Protein AF-A0A958GJA9-F1 (afdb_monomer)

Sequence (99 aa):
MTIAITQYTRWGDCHHLRESWNSLAMSQEGTHPFQLFEWHDAWYRAYGEQRNVSVWCGTQDGQLVALLPLINSRIELGRIPYPAAVLMGGENAASDYLT

Structure (mmCIF, N/CA/C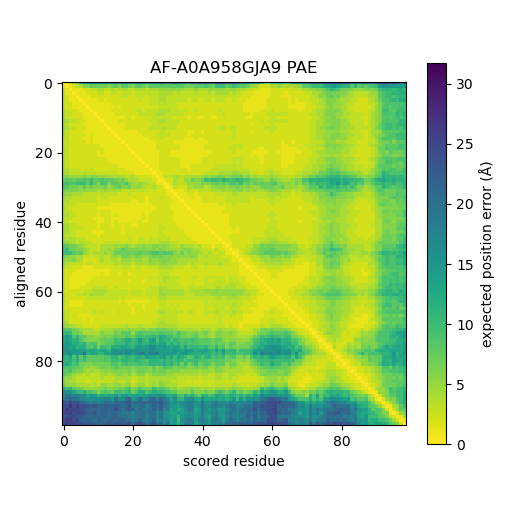/O backbone):
data_AF-A0A958GJA9-F1
#
_entry.id   AF-A0A958GJA9-F1
#
loop_
_atom_site.group_PDB
_atom_site.id
_atom_site.type_symbol
_atom_site.label_atom_id
_atom_site.label_alt_id
_atom_site.label_comp_id
_atom_site.label_asym_id
_atom_site.label_entity_id
_atom_site.label_seq_id
_atom_site.pdbx_PDB_ins_code
_atom_site.Cartn_x
_atom_site.Cartn_y
_atom_site.Cartn_z
_atom_site.occupancy
_atom_site.B_iso_or_equiv
_atom_site.auth_seq_id
_atom_site.auth_comp_id
_atom_site.auth_asym_id
_atom_site.auth_atom_id
_atom_site.pdbx_PDB_model_num
ATOM 1 N N . MET A 1 1 ? -5.430 -7.966 23.452 1.00 70.31 1 MET A N 1
ATOM 2 C CA . MET A 1 1 ? -5.718 -7.257 22.189 1.00 70.31 1 MET A CA 1
ATOM 3 C C . MET A 1 1 ? -5.104 -8.060 21.062 1.00 70.31 1 MET A C 1
ATOM 5 O O . MET A 1 1 ? -3.942 -8.427 21.186 1.00 70.31 1 MET A O 1
ATOM 9 N N . THR A 1 2 ? -5.884 -8.383 20.032 1.00 91.94 2 THR A N 1
ATOM 10 C CA . THR A 1 2 ? -5.453 -9.206 18.891 1.00 91.94 2 THR A CA 1
ATOM 11 C C . THR A 1 2 ? -5.603 -8.379 17.624 1.00 91.94 2 THR A C 1
ATOM 13 O O . THR A 1 2 ? -6.670 -7.816 17.398 1.00 91.94 2 THR A O 1
ATOM 16 N N . ILE A 1 3 ? -4.551 -8.309 16.811 1.00 95.56 3 ILE A N 1
ATOM 17 C CA . ILE A 1 3 ? -4.591 -7.661 15.497 1.00 95.56 3 ILE A CA 1
ATOM 18 C C . ILE A 1 3 ? -4.917 -8.734 14.457 1.00 95.56 3 ILE A C 1
ATOM 20 O O . ILE A 1 3 ? -4.220 -9.747 14.373 1.00 95.56 3 ILE A O 1
ATOM 24 N N . ALA A 1 4 ? -5.973 -8.521 13.677 1.00 96.81 4 ALA A N 1
ATOM 25 C CA . ALA A 1 4 ? -6.304 -9.358 12.532 1.00 96.81 4 ALA A CA 1
ATOM 26 C C . ALA A 1 4 ? -5.551 -8.858 11.294 1.00 96.81 4 ALA A C 1
ATOM 28 O O . ALA A 1 4 ? -5.519 -7.660 11.022 1.00 96.81 4 ALA A O 1
ATOM 29 N N . ILE A 1 5 ? -4.947 -9.779 10.542 1.00 97.31 5 ILE A N 1
ATOM 30 C CA . ILE A 1 5 ? -4.180 -9.458 9.336 1.00 97.31 5 ILE A CA 1
ATOM 31 C C . ILE A 1 5 ? -4.967 -9.893 8.103 1.00 97.31 5 ILE A C 1
ATOM 33 O O . ILE A 1 5 ? -5.408 -11.038 8.018 1.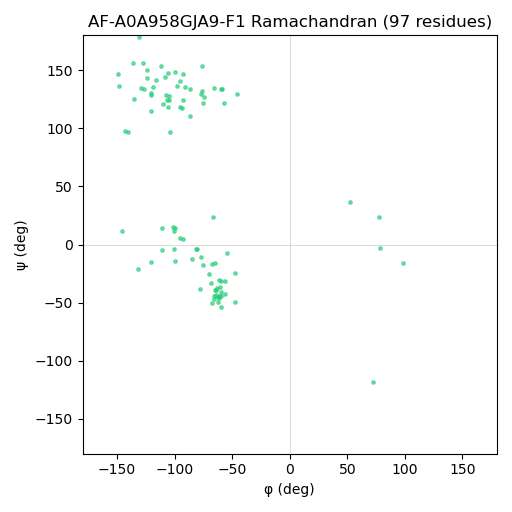00 97.31 5 ILE A O 1
ATOM 37 N N . THR A 1 6 ? -5.131 -8.983 7.146 1.00 97.25 6 THR A N 1
ATOM 38 C CA . THR A 1 6 ? -5.751 -9.250 5.838 1.00 97.25 6 THR A CA 1
ATOM 39 C C . THR A 1 6 ? -4.790 -8.849 4.725 1.00 97.25 6 THR A C 1
ATOM 41 O O . THR A 1 6 ? -4.080 -7.853 4.851 1.00 97.25 6 THR A O 1
ATOM 44 N N . GLN A 1 7 ? -4.770 -9.619 3.638 1.00 96.94 7 GLN A N 1
ATOM 45 C CA . GLN A 1 7 ? -3.969 -9.332 2.451 1.00 96.94 7 GLN A CA 1
ATOM 46 C C . GLN A 1 7 ? -4.879 -9.179 1.230 1.00 96.94 7 GLN A C 1
ATOM 48 O O . GLN A 1 7 ? -5.695 -10.056 0.948 1.00 96.94 7 GLN A O 1
ATOM 53 N N . TYR A 1 8 ? -4.684 -8.100 0.476 1.00 96.31 8 TYR A N 1
ATOM 54 C CA . TYR A 1 8 ? -5.308 -7.874 -0.824 1.00 96.31 8 TYR A CA 1
ATOM 55 C C . TYR A 1 8 ? -4.268 -8.052 -1.924 1.00 96.31 8 TYR A C 1
ATOM 57 O O . TYR A 1 8 ? -3.230 -7.391 -1.921 1.00 96.31 8 TYR A O 1
ATOM 65 N N . THR A 1 9 ? -4.547 -8.939 -2.877 1.00 95.06 9 THR A N 1
ATOM 66 C CA . THR A 1 9 ? -3.644 -9.240 -4.004 1.00 95.06 9 THR A CA 1
ATOM 67 C C . THR A 1 9 ? -4.048 -8.543 -5.302 1.00 95.06 9 THR A C 1
ATOM 69 O O . THR A 1 9 ? -3.350 -8.624 -6.313 1.00 95.06 9 THR A O 1
ATOM 72 N N . ARG A 1 10 ? -5.179 -7.831 -5.284 1.00 93.06 10 ARG A N 1
ATOM 73 C CA . ARG A 1 10 ? -5.663 -6.984 -6.374 1.00 93.06 10 ARG A CA 1
ATOM 74 C C . ARG A 1 10 ? -5.933 -5.596 -5.825 1.00 93.06 10 ARG A C 1
ATOM 76 O O . ARG A 1 10 ? -6.586 -5.459 -4.795 1.00 93.06 10 ARG A O 1
ATOM 83 N N . TRP A 1 11 ? -5.469 -4.576 -6.541 1.00 94.06 11 TRP A N 1
ATOM 84 C CA . TRP A 1 11 ? -5.627 -3.189 -6.109 1.00 94.06 11 TRP A CA 1
ATOM 85 C C . TRP A 1 11 ? -7.099 -2.783 -5.946 1.00 94.06 11 TRP A C 1
ATOM 87 O O . TRP A 1 11 ? -7.458 -2.151 -4.962 1.00 94.06 11 TRP A O 1
ATOM 97 N N . GLY A 1 12 ? -7.980 -3.208 -6.859 1.00 94.75 12 GLY A N 1
ATOM 98 C CA . GLY A 1 12 ? -9.411 -2.888 -6.776 1.00 94.75 12 GLY A CA 1
ATOM 99 C C . GLY A 1 12 ? -10.091 -3.395 -5.498 1.00 94.75 12 GLY A C 1
ATOM 100 O O . GLY A 1 12 ? -10.980 -2.730 -4.971 1.00 94.75 12 GLY A O 1
ATOM 101 N N . ASP A 1 13 ? -9.636 -4.523 -4.948 1.00 95.56 13 ASP A N 1
ATOM 102 C CA . ASP A 1 13 ? -10.264 -5.138 -3.776 1.00 95.56 13 ASP A CA 1
ATOM 103 C C . ASP A 1 13 ? -10.032 -4.306 -2.502 1.00 95.56 13 ASP A C 1
ATOM 105 O O . ASP A 1 13 ? -10.861 -4.334 -1.592 1.00 95.56 13 ASP A O 1
ATOM 109 N N . CYS A 1 14 ? -8.958 -3.508 -2.443 1.00 94.44 14 CYS A N 1
ATOM 110 C CA . CYS A 1 14 ? -8.663 -2.633 -1.306 1.00 94.44 14 CYS A CA 1
ATOM 111 C C . CYS A 1 14 ? -9.216 -1.202 -1.447 1.00 94.44 14 CYS A C 1
ATOM 113 O O . CYS A 1 14 ? -8.987 -0.383 -0.561 1.00 94.44 14 CYS A O 1
ATOM 115 N N . HIS A 1 15 ? -9.980 -0.877 -2.501 1.00 96.69 15 HIS A N 1
ATOM 116 C CA . HIS A 1 15 ? -10.549 0.474 -2.692 1.00 96.69 15 HIS A CA 1
ATOM 117 C C . HIS A 1 15 ? -11.498 0.904 -1.571 1.00 96.69 15 HIS A C 1
ATOM 119 O O . HIS A 1 15 ? -11.566 2.083 -1.229 1.00 96.69 15 HIS A O 1
ATOM 125 N N . HIS A 1 16 ? -12.194 -0.048 -0.951 1.00 96.44 16 HIS A N 1
ATOM 126 C CA . HIS A 1 16 ? -13.080 0.223 0.181 1.00 96.44 16 HIS A CA 1
ATOM 127 C C . HIS A 1 16 ? -12.332 0.725 1.432 1.00 96.44 16 HIS A C 1
ATOM 129 O O . HIS A 1 16 ? -12.959 1.278 2.330 1.00 96.44 16 HIS A O 1
ATOM 135 N N . LEU A 1 17 ? -11.004 0.559 1.498 1.00 96.62 17 LEU A N 1
ATOM 136 C CA . LEU A 1 17 ? -10.177 1.055 2.600 1.00 96.62 17 LEU A CA 1
ATOM 137 C C . LEU A 1 17 ? -9.840 2.540 2.478 1.00 96.62 17 LEU A C 1
ATOM 139 O O . LEU A 1 17 ? -9.195 3.069 3.371 1.00 96.62 17 LEU A O 1
ATOM 143 N N . ARG A 1 18 ? -10.235 3.225 1.399 1.00 97.50 18 ARG A N 1
ATOM 144 C CA . ARG A 1 18 ? -9.830 4.613 1.129 1.00 97.50 18 ARG A CA 1
ATOM 145 C C . ARG A 1 18 ? -9.981 5.544 2.335 1.00 97.50 18 ARG A C 1
ATOM 147 O O . ARG A 1 18 ? -9.046 6.265 2.670 1.00 97.50 18 ARG A O 1
ATOM 154 N N . GLU A 1 19 ? -11.142 5.527 2.985 1.00 97.62 19 GLU A N 1
ATOM 155 C CA . GLU A 1 19 ? -11.412 6.401 4.132 1.00 97.62 19 GLU A CA 1
ATOM 156 C C . GLU A 1 19 ? -10.542 6.035 5.340 1.00 97.62 19 GLU A C 1
ATOM 158 O O . GLU A 1 19 ? -9.852 6.898 5.878 1.00 97.62 19 GLU A O 1
ATOM 163 N N . SER A 1 20 ? -10.504 4.755 5.724 1.00 97.38 20 SER A N 1
ATOM 164 C CA . SER A 1 20 ? -9.736 4.288 6.886 1.00 97.38 20 SER A CA 1
ATOM 165 C C . SER A 1 20 ? -8.223 4.385 6.679 1.00 97.38 20 SER A C 1
ATOM 167 O O . SER A 1 20 ? -7.496 4.696 7.619 1.00 97.38 20 SER A O 1
ATOM 169 N N . TRP A 1 21 ? -7.747 4.192 5.450 1.00 96.94 21 TRP A N 1
ATOM 170 C CA . TRP A 1 21 ? -6.367 4.436 5.042 1.00 96.94 21 TRP A CA 1
ATOM 171 C C . TRP A 1 21 ? -5.997 5.897 5.264 1.00 96.94 21 TRP A C 1
ATOM 173 O O . TRP A 1 21 ? -5.009 6.186 5.938 1.00 96.94 21 TRP A O 1
ATOM 183 N N . ASN A 1 22 ? -6.789 6.827 4.726 1.00 96.62 22 ASN A N 1
ATOM 184 C CA . ASN A 1 22 ? -6.513 8.253 4.864 1.00 96.62 22 ASN A CA 1
ATOM 185 C C . ASN A 1 22 ? -6.596 8.697 6.327 1.00 96.62 22 ASN A C 1
ATOM 187 O O . ASN A 1 22 ? -5.740 9.460 6.767 1.00 96.62 22 ASN A O 1
ATOM 191 N N . SER A 1 23 ? -7.554 8.178 7.101 1.00 95.94 23 SER A N 1
ATOM 192 C CA . SER A 1 23 ? -7.615 8.421 8.547 1.00 95.94 23 SER A CA 1
ATOM 193 C C . SER A 1 23 ? -6.364 7.926 9.279 1.00 95.94 23 SER A C 1
ATOM 195 O O . SER A 1 23 ? -5.829 8.661 10.104 1.00 95.94 23 SER A O 1
ATOM 197 N N . LEU A 1 24 ? -5.869 6.723 8.961 1.00 95.06 24 LEU A N 1
ATOM 198 C CA . LEU A 1 24 ? -4.641 6.177 9.550 1.00 95.06 24 LEU A CA 1
ATOM 199 C C . LEU A 1 24 ? -3.407 7.012 9.182 1.00 95.06 24 LEU A C 1
ATOM 201 O O . LEU A 1 24 ? -2.571 7.281 10.039 1.00 95.06 24 LEU A O 1
ATOM 205 N N . ALA A 1 25 ? -3.288 7.422 7.917 1.00 92.56 25 ALA A N 1
ATOM 206 C CA . ALA A 1 25 ? -2.181 8.259 7.465 1.00 92.56 25 ALA A CA 1
ATOM 207 C C . ALA A 1 25 ? -2.196 9.617 8.183 1.00 92.56 25 ALA A C 1
ATOM 209 O O . ALA A 1 25 ? -1.191 10.012 8.764 1.00 92.56 25 ALA A O 1
ATOM 210 N N . MET A 1 26 ? -3.357 10.282 8.213 1.00 93.94 26 MET A N 1
ATOM 211 C CA . MET A 1 26 ? -3.550 11.596 8.840 1.00 93.94 26 MET A CA 1
ATOM 212 C C . MET A 1 26 ? -3.423 11.592 10.366 1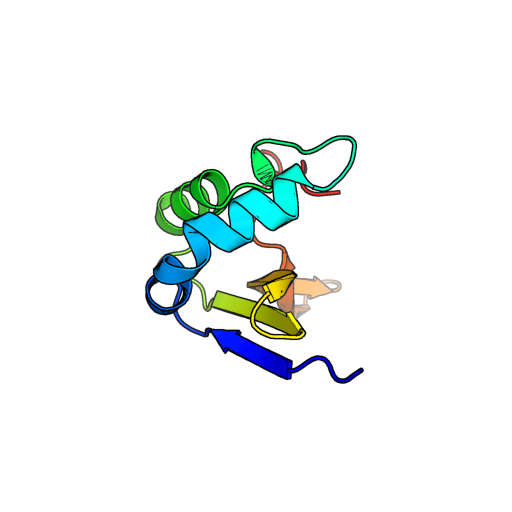.00 93.94 26 MET A C 1
ATOM 214 O O . MET A 1 26 ? -3.268 12.656 10.963 1.00 93.94 26 MET A O 1
ATOM 218 N N . SER A 1 27 ? -3.497 10.429 11.020 1.00 92.88 27 SER A N 1
ATOM 219 C CA . SER A 1 27 ? -3.284 10.340 12.466 1.00 92.88 27 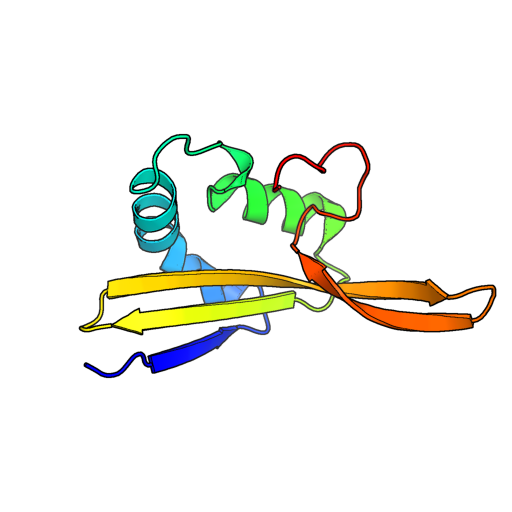SER A CA 1
ATOM 220 C C . SER A 1 27 ? -1.805 10.407 12.860 1.00 92.88 27 SER A C 1
ATOM 222 O O . SER A 1 27 ? -1.510 10.482 14.051 1.00 92.88 27 SER A O 1
ATOM 224 N N . GLN A 1 28 ? -0.878 10.324 11.900 1.00 87.12 28 GLN A N 1
ATOM 225 C CA . GLN A 1 28 ? 0.561 10.383 12.151 1.00 87.12 28 GLN A CA 1
ATOM 226 C C . GLN A 1 28 ? 1.062 11.828 12.076 1.00 87.12 28 GLN A C 1
ATOM 228 O O . GLN A 1 28 ? 0.736 12.563 11.140 1.00 87.12 28 GLN A O 1
ATOM 233 N N . GLU A 1 29 ? 1.909 12.235 13.022 1.00 88.12 29 GLU A N 1
ATOM 234 C CA . GLU A 1 29 ? 2.624 13.507 12.901 1.00 88.12 29 GLU A CA 1
ATOM 235 C C . GLU A 1 29 ? 3.485 13.510 11.628 1.00 88.12 29 GLU A C 1
ATOM 237 O O . GLU A 1 29 ? 4.182 12.542 11.332 1.00 88.12 29 GLU A O 1
ATOM 242 N N . GLY A 1 30 ? 3.428 14.600 10.858 1.00 82.06 30 GLY A N 1
ATOM 243 C CA . GLY A 1 30 ? 4.195 14.719 9.614 1.00 82.06 30 GLY A CA 1
ATOM 244 C C . GLY A 1 30 ? 3.610 13.959 8.419 1.00 82.06 30 GLY A C 1
ATOM 245 O O . GLY A 1 30 ? 4.355 13.649 7.492 1.00 82.06 30 GLY A O 1
ATOM 246 N N . THR A 1 31 ? 2.299 13.675 8.418 1.00 84.00 31 THR A N 1
ATOM 247 C CA . THR A 1 31 ? 1.605 13.055 7.273 1.00 84.00 31 THR A CA 1
ATOM 248 C C . THR A 1 31 ? 1.998 13.717 5.950 1.00 84.00 31 THR A C 1
ATOM 250 O O . THR A 1 31 ? 1.885 14.936 5.797 1.00 84.00 31 THR A O 1
ATOM 253 N N . HIS A 1 32 ? 2.380 12.906 4.963 1.00 85.44 32 HIS A N 1
ATOM 254 C CA . HIS A 1 32 ? 2.680 13.380 3.613 1.00 85.44 32 HIS A CA 1
ATOM 255 C C . HIS A 1 32 ? 1.583 12.949 2.626 1.00 85.44 32 HIS A C 1
ATOM 257 O O . HIS A 1 32 ? 1.109 11.815 2.719 1.00 85.44 32 HIS A O 1
ATOM 263 N N . PRO A 1 33 ? 1.222 13.761 1.609 1.00 88.44 33 PRO A N 1
ATOM 264 C CA . PRO A 1 33 ? 0.317 13.350 0.528 1.00 88.44 33 PRO A CA 1
ATOM 265 C C . PRO A 1 33 ? 0.629 11.995 -0.121 1.00 88.44 33 PRO A C 1
ATOM 267 O O . PRO A 1 33 ? -0.268 11.345 -0.646 1.00 88.44 33 PRO A O 1
ATOM 270 N N . PHE A 1 34 ? 1.884 11.547 -0.058 1.00 87.12 34 PHE A N 1
ATOM 271 C CA . PHE A 1 34 ? 2.324 10.276 -0.635 1.00 87.12 34 PHE A CA 1
ATOM 272 C C . PHE A 1 34 ? 1.892 9.060 0.178 1.00 87.12 34 PHE A C 1
ATOM 274 O O . PHE A 1 34 ? 1.856 7.957 -0.346 1.00 87.12 34 PHE A O 1
ATOM 281 N N . GLN A 1 35 ? 1.506 9.264 1.435 1.00 88.50 35 GLN A N 1
ATOM 282 C CA . GLN A 1 35 ? 0.952 8.225 2.294 1.00 88.50 35 GLN A CA 1
ATOM 283 C C . GLN A 1 35 ? -0.561 8.057 2.091 1.00 88.50 35 GLN A C 1
ATOM 285 O O . GLN A 1 35 ? -1.123 7.069 2.556 1.00 88.50 35 GLN A O 1
ATOM 290 N N . LEU A 1 36 ? -1.228 8.984 1.391 1.00 93.31 36 LEU A N 1
ATOM 291 C CA . LEU A 1 36 ? -2.672 8.933 1.151 1.00 93.31 36 LEU A CA 1
ATOM 292 C C . LEU A 1 36 ? -3.035 7.902 0.079 1.00 93.31 36 LEU A C 1
ATOM 294 O O . LEU A 1 36 ? -2.250 7.602 -0.828 1.00 93.31 36 LEU A O 1
ATOM 298 N N . PHE A 1 37 ? -4.258 7.386 0.164 1.00 95.31 37 PHE A N 1
ATOM 299 C CA . PHE A 1 37 ? -4.798 6.406 -0.770 1.00 95.31 37 PHE A CA 1
ATOM 300 C C . PHE A 1 37 ? -4.754 6.914 -2.217 1.00 95.31 37 PHE A C 1
ATOM 302 O O . PHE A 1 37 ? -4.375 6.180 -3.123 1.00 95.31 37 PHE A O 1
ATOM 309 N N . GLU A 1 38 ? -5.103 8.181 -2.443 1.00 95.06 38 GLU A N 1
ATOM 310 C CA . GLU A 1 38 ? -5.162 8.792 -3.772 1.00 95.06 38 GLU A CA 1
ATOM 311 C C . GLU A 1 38 ? -3.809 8.779 -4.484 1.00 95.06 38 GLU A C 1
ATOM 313 O O . GLU A 1 38 ? -3.760 8.570 -5.696 1.00 95.06 38 GLU A O 1
ATOM 318 N N . TRP A 1 39 ? -2.714 8.970 -3.743 1.00 92.44 39 TRP A N 1
ATOM 319 C CA . TRP A 1 39 ? -1.376 8.882 -4.319 1.00 92.44 39 TRP A CA 1
ATOM 320 C C . TRP A 1 39 ? -1.065 7.462 -4.782 1.00 92.44 39 TRP A C 1
ATOM 322 O O . TRP A 1 39 ? -0.618 7.266 -5.911 1.00 92.44 39 TRP A O 1
ATOM 332 N N . HIS A 1 40 ? -1.357 6.469 -3.943 1.00 92.50 40 HIS A N 1
ATOM 333 C CA . HIS A 1 40 ? -1.143 5.065 -4.281 1.00 92.50 40 HIS A CA 1
ATOM 334 C C . HIS A 1 40 ? -2.034 4.618 -5.447 1.00 92.50 40 HIS A C 1
ATOM 336 O O . HIS A 1 40 ? -1.564 3.914 -6.337 1.00 92.50 40 HIS A O 1
ATOM 342 N N . ASP A 1 41 ? -3.289 5.074 -5.502 1.00 94.62 41 ASP A N 1
ATOM 343 C CA . ASP A 1 41 ? -4.204 4.772 -6.608 1.00 94.62 41 ASP A CA 1
ATOM 344 C C . ASP A 1 41 ? -3.721 5.393 -7.922 1.00 94.62 41 ASP A C 1
ATOM 346 O O . ASP A 1 41 ? -3.683 4.718 -8.952 1.00 94.62 41 ASP A O 1
ATOM 350 N N . ALA A 1 42 ? -3.277 6.652 -7.889 1.00 92.62 42 ALA A N 1
ATOM 351 C CA . ALA A 1 42 ? -2.687 7.306 -9.052 1.00 92.62 42 ALA A CA 1
ATOM 352 C C . ALA A 1 42 ? -1.407 6.591 -9.514 1.00 92.62 42 ALA A C 1
ATOM 354 O O . ALA A 1 42 ? -1.245 6.326 -10.707 1.00 92.62 42 ALA A O 1
ATOM 355 N N . TRP A 1 43 ? -0.525 6.229 -8.577 1.00 90.69 43 TRP A N 1
ATOM 356 C CA . TRP A 1 43 ? 0.704 5.497 -8.873 1.00 90.69 43 TRP A CA 1
ATOM 357 C C . TRP A 1 43 ? 0.406 4.125 -9.486 1.00 90.69 43 TRP A C 1
ATOM 359 O O . TRP A 1 43 ? 0.993 3.765 -10.507 1.00 90.69 43 TRP A O 1
ATOM 369 N N . TYR A 1 44 ? -0.537 3.371 -8.914 1.00 90.88 44 TYR A N 1
ATOM 370 C CA . TYR A 1 44 ? -0.907 2.049 -9.415 1.00 90.88 44 TYR A CA 1
ATOM 371 C C . TYR A 1 44 ? -1.459 2.114 -10.841 1.00 90.88 44 TYR A C 1
ATOM 373 O O . TYR A 1 44 ? -1.031 1.337 -11.691 1.00 90.88 44 TYR A O 1
ATOM 381 N N . ARG A 1 45 ? -2.342 3.072 -11.138 1.00 91.75 45 ARG A N 1
ATOM 382 C CA . ARG A 1 45 ? -2.873 3.265 -12.499 1.00 91.75 45 ARG A CA 1
ATOM 383 C C . ARG A 1 45 ? -1.786 3.651 -13.502 1.00 91.75 45 ARG A C 1
ATOM 385 O O . ARG A 1 45 ? -1.827 3.221 -14.647 1.00 91.75 45 ARG A O 1
ATOM 392 N N . ALA A 1 46 ? -0.812 4.458 -13.085 1.00 89.81 46 ALA A N 1
ATOM 393 C CA . ALA A 1 46 ? 0.255 4.913 -13.972 1.00 89.81 46 ALA A CA 1
ATOM 394 C C . ALA A 1 46 ? 1.343 3.849 -14.213 1.00 89.81 46 ALA A C 1
ATOM 396 O O . ALA A 1 46 ? 1.865 3.746 -15.323 1.00 89.81 46 ALA A O 1
ATOM 397 N N . TYR A 1 47 ? 1.702 3.071 -13.187 1.00 85.81 47 TYR A N 1
ATOM 398 C CA . TYR A 1 47 ? 2.906 2.225 -13.202 1.00 85.81 47 TYR A CA 1
ATOM 399 C C . TYR A 1 47 ? 2.671 0.779 -12.743 1.00 85.81 47 TYR A C 1
ATOM 401 O O . TYR A 1 47 ? 3.478 -0.108 -13.033 1.00 85.81 47 TYR A O 1
ATOM 409 N N . GLY A 1 48 ? 1.594 0.532 -12.000 1.00 85.44 48 GLY A N 1
ATOM 410 C CA . GLY A 1 48 ? 1.346 -0.709 -11.271 1.00 85.44 48 GLY A CA 1
ATOM 411 C C . GLY A 1 48 ? 0.395 -1.702 -11.939 1.00 85.44 48 GLY A C 1
ATOM 412 O O . GLY A 1 48 ? 0.399 -2.856 -11.526 1.00 85.44 48 GLY A O 1
ATOM 413 N N . GLU A 1 49 ? -0.375 -1.329 -12.969 1.00 86.56 49 GLU A N 1
ATOM 414 C CA . GLU A 1 49 ? -1.408 -2.209 -13.563 1.00 86.56 49 GLU A CA 1
ATOM 415 C C . GLU A 1 49 ? -0.873 -3.571 -14.040 1.00 86.56 49 GLU A C 1
ATOM 417 O O . GLU A 1 49 ? -1.570 -4.581 -13.968 1.00 86.56 49 GLU A O 1
ATOM 422 N N . GLN A 1 50 ? 0.385 -3.623 -14.489 1.00 85.50 50 GLN A N 1
ATOM 423 C CA . GLN A 1 50 ? 1.046 -4.858 -14.934 1.00 85.50 50 GLN A CA 1
ATOM 424 C C . GLN A 1 50 ? 1.886 -5.539 -13.838 1.00 85.50 50 GLN A C 1
ATOM 426 O O . GLN A 1 50 ? 2.620 -6.490 -14.114 1.00 85.50 50 GLN A O 1
ATOM 431 N N . ARG A 1 51 ? 1.849 -5.033 -12.602 1.00 86.06 51 ARG A N 1
ATOM 432 C CA . ARG A 1 51 ? 2.608 -5.547 -11.456 1.00 86.06 51 ARG A CA 1
ATOM 433 C C . ARG A 1 51 ? 1.674 -6.297 -10.508 1.00 86.06 51 ARG A C 1
ATOM 435 O O . ARG A 1 51 ? 0.513 -5.936 -10.332 1.00 86.06 51 ARG A O 1
ATOM 442 N N . ASN A 1 52 ? 2.207 -7.325 -9.849 1.00 89.69 52 ASN A N 1
ATOM 443 C CA . ASN A 1 52 ? 1.479 -7.988 -8.769 1.00 89.69 52 ASN A CA 1
ATOM 444 C C . ASN A 1 52 ? 1.501 -7.087 -7.535 1.00 89.69 52 ASN A C 1
ATOM 446 O O . ASN A 1 52 ? 2.574 -6.667 -7.103 1.00 89.69 52 ASN A O 1
ATOM 450 N N . VAL A 1 53 ? 0.325 -6.811 -6.981 1.00 91.94 53 VAL A N 1
ATOM 451 C CA . VAL A 1 53 ? 0.151 -6.011 -5.768 1.00 91.94 53 VAL A CA 1
ATOM 452 C C . VAL A 1 53 ? -0.052 -6.926 -4.575 1.00 91.94 53 VAL A C 1
ATOM 454 O O . VAL A 1 53 ? -0.635 -8.002 -4.686 1.00 91.94 53 VAL A O 1
ATOM 457 N N . SER A 1 54 ? 0.408 -6.468 -3.420 1.00 94.00 54 SER A N 1
ATOM 458 C CA . SER A 1 54 ? 0.123 -7.080 -2.137 1.00 94.00 54 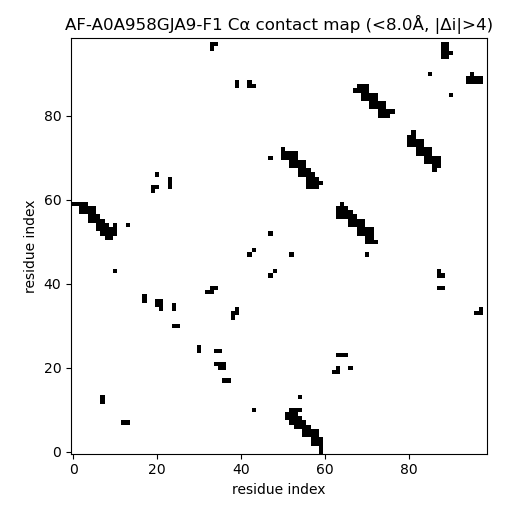SER A CA 1
ATOM 459 C C . SER A 1 54 ? -0.046 -5.994 -1.079 1.00 94.00 54 SER A C 1
ATOM 461 O O . SER A 1 54 ? 0.936 -5.519 -0.516 1.00 94.00 54 SER A O 1
ATOM 463 N N . VAL A 1 55 ? -1.286 -5.618 -0.776 1.00 95.25 55 VAL A N 1
ATOM 464 C CA . VAL A 1 55 ? -1.588 -4.686 0.319 1.00 95.25 55 VAL A CA 1
ATOM 465 C C . VAL A 1 55 ? -1.896 -5.484 1.575 1.00 95.25 55 VAL A C 1
ATOM 467 O O . VAL A 1 55 ? -2.860 -6.245 1.606 1.00 95.25 55 VAL A O 1
ATOM 470 N N . TRP A 1 56 ? -1.075 -5.314 2.605 1.00 96.75 56 TRP A N 1
ATOM 471 C CA . TRP A 1 56 ? -1.297 -5.914 3.916 1.00 96.75 56 TRP A CA 1
ATOM 472 C C . TRP A 1 56 ? -1.941 -4.901 4.852 1.00 96.75 56 TRP A C 1
ATOM 474 O O . TRP A 1 56 ? -1.522 -3.746 4.910 1.00 96.75 56 TRP A O 1
ATOM 484 N N . CYS A 1 57 ? -2.939 -5.347 5.605 1.00 96.88 57 CYS A N 1
ATOM 485 C CA . CYS A 1 57 ? -3.696 -4.522 6.535 1.00 96.88 57 CYS A CA 1
ATOM 486 C C . CYS A 1 57 ? -3.744 -5.194 7.903 1.00 96.88 57 CYS A C 1
ATOM 488 O O . CYS A 1 57 ? -4.025 -6.390 7.993 1.00 96.88 57 CYS A O 1
ATOM 490 N N . GLY A 1 58 ? -3.511 -4.415 8.956 1.00 97.62 58 GLY A N 1
ATOM 491 C CA . GLY A 1 58 ? -3.775 -4.807 10.333 1.00 97.62 58 GLY A CA 1
ATOM 492 C C . GLY A 1 58 ? -5.019 -4.100 10.840 1.00 97.62 58 GLY A C 1
ATOM 493 O O . GLY A 1 58 ? -5.079 -2.870 10.804 1.00 97.62 58 GLY A O 1
ATOM 494 N N . THR A 1 59 ? -6.001 -4.860 11.317 1.00 96.94 59 THR A N 1
ATOM 495 C CA . THR A 1 59 ? -7.203 -4.317 11.948 1.00 96.94 59 THR A CA 1
ATOM 496 C C . THR A 1 59 ? -7.293 -4.724 13.412 1.00 96.94 59 THR A C 1
ATOM 498 O O . THR A 1 59 ? -6.957 -5.845 13.796 1.00 96.94 59 THR A O 1
ATOM 501 N N . GLN A 1 60 ? -7.752 -3.797 14.244 1.00 96.38 60 GLN A N 1
ATOM 502 C CA . GLN A 1 60 ? -7.981 -4.002 15.667 1.00 96.38 60 GLN A CA 1
ATOM 503 C C . GLN A 1 60 ? -9.329 -3.385 16.027 1.00 96.38 60 GLN A C 1
ATOM 505 O O . GLN A 1 60 ? -9.571 -2.222 15.720 1.00 96.38 60 GLN A O 1
ATOM 510 N N . ASP A 1 61 ? -10.226 -4.173 16.623 1.00 94.62 61 ASP A N 1
ATOM 511 C CA . ASP A 1 61 ? -11.578 -3.729 17.001 1.00 94.62 61 ASP A CA 1
ATOM 512 C C . ASP A 1 61 ? -12.352 -3.074 15.831 1.00 94.62 61 ASP A C 1
ATOM 514 O O . ASP A 1 61 ? -13.088 -2.103 15.991 1.00 94.62 61 ASP A O 1
ATOM 518 N N . GLY A 1 62 ? -12.147 -3.600 14.615 1.00 90.94 62 GLY A N 1
ATOM 519 C CA . GLY A 1 62 ? -12.747 -3.093 13.374 1.00 90.94 62 GLY A CA 1
ATOM 520 C C . GLY A 1 62 ? -12.085 -1.836 12.793 1.00 90.94 62 GLY A C 1
ATOM 521 O O . GLY A 1 62 ? -12.479 -1.398 11.717 1.00 90.94 62 GLY A O 1
ATOM 522 N N . GLN A 1 63 ? -11.076 -1.275 13.460 1.00 94.38 63 GLN A N 1
ATOM 523 C CA . GLN A 1 63 ? -10.318 -0.113 12.996 1.00 94.38 63 GLN A CA 1
ATOM 524 C C . GLN A 1 63 ? -9.040 -0.541 12.279 1.00 94.38 63 GLN A C 1
ATOM 526 O O . GLN A 1 63 ? -8.366 -1.477 12.707 1.00 94.38 63 GLN A O 1
ATOM 531 N N . LEU A 1 64 ? -8.687 0.150 11.196 1.00 96.50 64 LEU A N 1
ATOM 532 C CA . LEU A 1 64 ? -7.411 -0.046 10.511 1.00 96.50 64 LEU A CA 1
ATOM 533 C C . LEU A 1 64 ? -6.293 0.613 11.330 1.00 96.50 64 LEU A C 1
ATOM 535 O O . LEU A 1 64 ? -6.341 1.813 11.581 1.00 96.50 64 LEU A O 1
ATOM 539 N N . VAL A 1 65 ? -5.294 -0.170 11.739 1.00 96.31 65 VAL A N 1
ATOM 540 C CA . VAL A 1 65 ? -4.187 0.288 12.604 1.00 96.31 65 VAL A CA 1
ATOM 541 C C . VAL A 1 65 ? -2.810 0.132 11.964 1.00 96.31 65 VAL A C 1
ATOM 543 O O . VAL A 1 65 ? -1.838 0.704 12.447 1.00 96.31 65 VAL A O 1
ATOM 546 N N . ALA A 1 66 ? -2.708 -0.641 10.885 1.00 94.44 66 ALA A N 1
ATOM 547 C CA . ALA A 1 66 ? -1.474 -0.812 10.133 1.00 94.44 66 ALA A CA 1
ATOM 548 C C . ALA A 1 66 ? -1.783 -1.056 8.659 1.00 94.44 66 ALA A C 1
ATOM 550 O O . ALA A 1 66 ? -2.774 -1.712 8.321 1.00 94.44 66 ALA A O 1
ATOM 551 N N . LEU A 1 67 ? -0.906 -0.567 7.789 1.00 94.31 67 LEU A N 1
ATOM 552 C CA . LEU A 1 67 ? -1.030 -0.746 6.355 1.00 94.31 67 LEU A CA 1
ATOM 553 C C . LEU A 1 67 ? 0.352 -0.815 5.699 1.00 94.31 67 LEU A C 1
ATOM 555 O O . LEU A 1 67 ? 1.245 -0.046 6.041 1.00 94.31 67 LEU A O 1
ATOM 559 N N . LEU A 1 68 ? 0.521 -1.751 4.767 1.00 93.69 68 LEU A N 1
ATOM 560 C CA . LEU A 1 68 ? 1.763 -1.960 4.032 1.00 93.69 68 LEU A CA 1
ATOM 561 C C . LEU A 1 68 ? 1.442 -2.289 2.561 1.00 93.69 68 LEU A C 1
ATOM 563 O O . LEU A 1 68 ? 1.133 -3.444 2.244 1.00 93.69 68 LEU A O 1
ATOM 567 N N . PRO A 1 69 ? 1.477 -1.293 1.658 1.00 93.12 69 PRO A N 1
ATOM 568 C CA . PRO A 1 69 ? 1.203 -1.483 0.244 1.00 93.12 69 PRO A CA 1
ATOM 569 C C . PRO A 1 69 ? 2.483 -1.887 -0.488 1.00 93.12 69 PRO A C 1
ATOM 571 O O . PRO A 1 69 ? 3.412 -1.092 -0.637 1.00 93.12 69 PRO A O 1
ATOM 574 N N . LEU A 1 70 ? 2.529 -3.136 -0.949 1.00 92.50 70 LEU A N 1
ATOM 575 C CA . LEU A 1 70 ? 3.675 -3.693 -1.660 1.00 92.50 70 LEU A CA 1
ATOM 576 C C . LEU A 1 70 ? 3.351 -3.972 -3.123 1.00 92.50 70 LEU A C 1
ATOM 578 O O . LEU A 1 70 ? 2.212 -4.276 -3.490 1.00 92.50 70 LEU A O 1
ATOM 582 N N . ILE A 1 71 ? 4.394 -3.952 -3.941 1.00 90.50 71 ILE A N 1
ATOM 583 C CA . ILE A 1 71 ? 4.394 -4.485 -5.300 1.00 90.50 71 ILE A CA 1
ATOM 584 C C . ILE A 1 71 ? 5.512 -5.512 -5.442 1.00 90.50 71 ILE A C 1
ATOM 586 O O . ILE A 1 71 ? 6.558 -5.412 -4.796 1.00 90.50 71 ILE A O 1
ATOM 590 N N . ASN A 1 72 ? 5.312 -6.490 -6.319 1.00 87.56 72 ASN A N 1
ATOM 591 C CA . ASN A 1 72 ? 6.397 -7.368 -6.723 1.00 87.56 72 ASN A CA 1
ATOM 592 C C . ASN A 1 72 ? 7.308 -6.637 -7.703 1.00 87.56 72 ASN A C 1
ATOM 594 O O . ASN A 1 72 ? 6.852 -6.112 -8.722 1.00 87.56 72 ASN A O 1
ATOM 598 N N . SER A 1 73 ? 8.600 -6.721 -7.433 1.00 85.25 73 SER A N 1
ATOM 599 C CA . SER A 1 73 ? 9.657 -6.232 -8.297 1.00 85.25 73 SER A CA 1
ATOM 600 C C . SER A 1 73 ? 10.751 -7.282 -8.506 1.00 85.25 73 SER A C 1
ATOM 602 O O . SER A 1 73 ? 10.683 -8.408 -8.000 1.00 85.25 73 SER A O 1
ATOM 604 N N . ARG A 1 74 ? 11.750 -6.922 -9.310 1.00 83.75 74 ARG A N 1
ATOM 605 C CA . ARG A 1 74 ? 13.004 -7.641 -9.486 1.00 83.75 74 ARG A CA 1
ATOM 606 C C . ARG A 1 74 ? 14.149 -6.715 -9.110 1.00 83.75 74 ARG A C 1
ATOM 608 O O . ARG A 1 74 ? 14.395 -5.741 -9.809 1.00 83.75 74 ARG A O 1
ATOM 615 N N . ILE A 1 75 ? 14.865 -7.069 -8.052 1.00 83.00 75 ILE A N 1
ATOM 616 C CA . ILE A 1 75 ? 16.117 -6.405 -7.689 1.00 83.00 75 ILE A CA 1
ATOM 617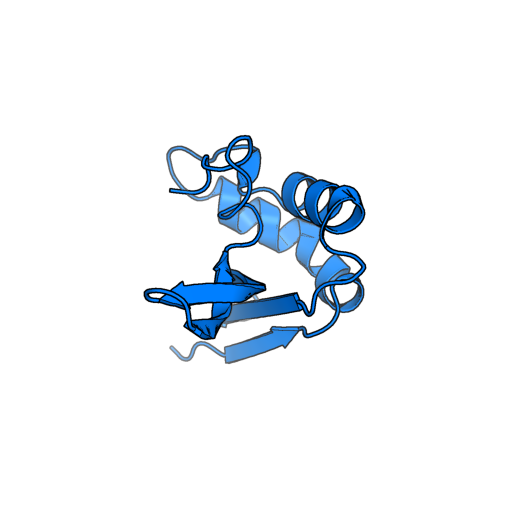 C C . ILE A 1 75 ? 17.291 -7.150 -8.323 1.00 83.00 75 ILE A C 1
ATOM 619 O O . ILE A 1 75 ? 17.259 -8.376 -8.461 1.00 83.00 75 ILE A O 1
ATOM 623 N N . GLU A 1 76 ? 18.338 -6.426 -8.705 1.00 82.31 76 GLU A N 1
ATOM 624 C CA . GLU A 1 76 ? 19.580 -7.029 -9.186 1.00 82.31 76 GLU A CA 1
ATOM 625 C C . GLU A 1 76 ? 20.581 -7.144 -8.034 1.00 82.31 76 GLU A C 1
ATOM 627 O O . GLU A 1 76 ? 21.011 -6.143 -7.464 1.00 82.31 76 GLU A O 1
ATOM 632 N N . LEU A 1 77 ? 20.979 -8.373 -7.694 1.00 80.44 77 LEU A N 1
ATOM 633 C CA . LEU A 1 77 ? 22.113 -8.619 -6.802 1.00 80.44 77 LEU A CA 1
ATOM 634 C C . LEU A 1 77 ? 23.296 -9.072 -7.664 1.00 80.44 77 LEU A C 1
ATOM 636 O O . LEU A 1 77 ? 23.385 -10.227 -8.087 1.00 80.44 77 LEU A O 1
ATOM 640 N N . GLY A 1 78 ? 24.180 -8.132 -8.000 1.00 84.94 78 GLY A N 1
ATOM 641 C CA . GLY A 1 78 ? 25.187 -8.343 -9.039 1.00 84.94 78 GLY A CA 1
ATOM 642 C C . GLY A 1 78 ? 24.539 -8.354 -10.426 1.00 84.94 78 GLY A C 1
ATOM 643 O O . GLY A 1 78 ? 23.974 -7.354 -10.838 1.00 84.94 78 GLY A O 1
ATOM 644 N N . ARG A 1 79 ? 24.627 -9.473 -11.157 1.00 84.81 79 ARG A N 1
ATOM 645 C CA . ARG A 1 79 ? 23.985 -9.658 -12.482 1.00 84.81 79 ARG A CA 1
ATOM 646 C C . ARG A 1 79 ? 22.829 -10.662 -12.458 1.00 84.81 79 ARG A C 1
ATOM 648 O O . ARG A 1 79 ? 22.433 -11.172 -13.504 1.00 84.81 79 ARG A O 1
ATOM 655 N N . ILE A 1 80 ? 22.351 -11.017 -11.268 1.00 88.00 80 ILE A N 1
ATOM 656 C CA . ILE A 1 80 ? 21.310 -12.027 -11.091 1.00 88.00 80 ILE A CA 1
ATOM 657 C C . ILE A 1 80 ? 20.031 -11.315 -10.629 1.00 88.00 80 ILE A C 1
ATOM 659 O O . ILE A 1 80 ? 20.058 -10.656 -9.586 1.00 88.00 80 ILE A O 1
ATOM 663 N N . PRO A 1 81 ? 18.921 -11.426 -11.383 1.00 84.75 81 PRO A N 1
ATOM 664 C CA . PRO A 1 81 ? 17.644 -10.859 -10.977 1.00 84.75 81 PRO A CA 1
ATOM 665 C C . PRO A 1 81 ? 16.986 -11.731 -9.899 1.00 84.75 81 PRO A C 1
ATOM 667 O O . PRO A 1 81 ? 16.810 -12.936 -10.090 1.00 84.75 81 PRO A O 1
ATOM 670 N N . TYR A 1 82 ? 16.563 -11.113 -8.798 1.00 86.38 82 TYR A N 1
ATOM 671 C CA . TYR A 1 82 ? 15.843 -11.763 -7.701 1.00 86.38 82 TYR A CA 1
ATOM 672 C C . TYR A 1 82 ? 14.456 -11.142 -7.512 1.00 86.38 82 TYR A C 1
ATOM 674 O O . TYR A 1 82 ? 14.336 -9.917 -7.522 1.00 86.38 82 TYR A O 1
ATOM 682 N N . PRO A 1 83 ? 13.395 -11.951 -7.329 1.00 86.62 83 PRO A N 1
ATOM 683 C CA . PRO A 1 83 ? 12.083 -11.421 -6.990 1.00 86.62 83 PRO A CA 1
ATOM 684 C C . PRO A 1 83 ? 12.123 -10.775 -5.601 1.00 86.62 83 PRO A C 1
ATOM 686 O O . PRO A 1 83 ? 12.645 -11.360 -4.654 1.00 86.62 83 PRO A O 1
ATOM 689 N N . ALA A 1 84 ? 11.537 -9.590 -5.482 1.00 87.31 84 ALA A N 1
ATOM 690 C CA . ALA A 1 84 ? 11.420 -8.858 -4.229 1.00 87.31 84 ALA A CA 1
ATOM 691 C C . ALA A 1 84 ? 10.015 -8.268 -4.083 1.00 87.31 84 ALA A C 1
ATOM 693 O O . ALA A 1 84 ? 9.324 -8.042 -5.076 1.00 87.31 84 ALA A O 1
ATOM 694 N N . ALA A 1 85 ? 9.605 -8.012 -2.845 1.00 88.38 85 ALA A N 1
ATOM 695 C CA . ALA A 1 85 ? 8.457 -7.168 -2.548 1.00 88.38 85 ALA A CA 1
ATOM 696 C C . ALA A 1 85 ? 8.982 -5.824 -2.047 1.00 88.38 85 ALA A C 1
ATOM 698 O O . ALA A 1 85 ? 9.808 -5.784 -1.135 1.00 88.38 85 ALA A O 1
ATOM 699 N N . VAL A 1 86 ? 8.521 -4.741 -2.656 1.00 88.81 86 VAL A N 1
ATOM 700 C CA . VAL A 1 86 ? 8.967 -3.376 -2.358 1.00 88.81 86 VAL A CA 1
ATOM 701 C C . VAL A 1 86 ? 7.759 -2.501 -2.065 1.00 88.81 86 VAL A C 1
ATOM 703 O O . VAL A 1 86 ? 6.653 -2.805 -2.517 1.00 88.81 86 VAL A O 1
ATOM 706 N N . LEU A 1 87 ? 7.965 -1.418 -1.316 1.00 88.56 87 LEU A N 1
ATOM 707 C CA . LEU A 1 87 ? 6.921 -0.422 -1.095 1.00 88.56 87 LEU A CA 1
ATOM 708 C C . LEU A 1 87 ? 6.466 0.151 -2.436 1.00 88.56 87 LEU A C 1
ATOM 710 O O . LEU A 1 87 ? 7.283 0.513 -3.287 1.00 88.56 87 LEU A O 1
ATOM 714 N N . MET A 1 88 ? 5.153 0.245 -2.614 1.00 87.12 88 MET A N 1
ATOM 715 C CA . MET A 1 88 ? 4.582 0.931 -3.763 1.00 87.12 88 MET A CA 1
ATOM 716 C C . MET A 1 88 ? 5.099 2.373 -3.790 1.00 87.12 88 MET A C 1
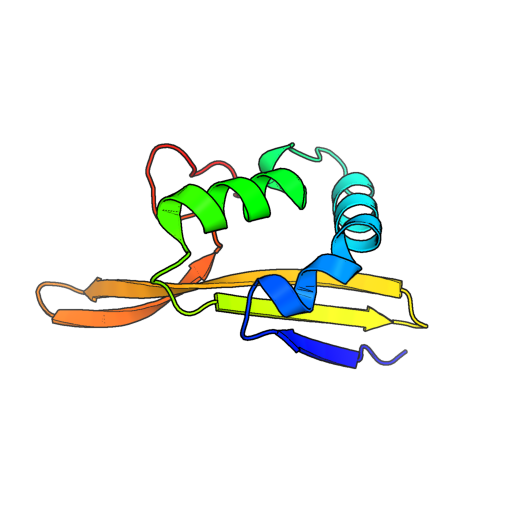ATOM 718 O O . MET A 1 88 ? 4.924 3.094 -2.820 1.00 87.12 88 MET A O 1
ATOM 722 N N . GLY A 1 89 ? 5.755 2.780 -4.878 1.00 75.62 89 GLY A N 1
ATOM 723 C CA . GLY A 1 89 ? 6.393 4.098 -4.988 1.00 75.62 89 GLY A CA 1
ATOM 724 C C . GLY A 1 89 ? 7.901 4.132 -4.715 1.00 75.62 89 GLY A C 1
ATOM 725 O O . GLY A 1 89 ? 8.541 5.077 -5.151 1.00 75.62 89 GLY A O 1
ATOM 726 N N . GLY A 1 90 ? 8.497 3.103 -4.105 1.00 70.25 90 GLY A N 1
ATOM 727 C CA . GLY A 1 90 ? 9.907 3.135 -3.678 1.00 70.25 90 GLY A CA 1
ATOM 728 C C . GLY A 1 90 ? 10.974 2.847 -4.745 1.00 70.25 90 GLY A C 1
ATOM 729 O O . GLY A 1 90 ? 12.154 2.882 -4.425 1.00 70.25 90 GLY A O 1
ATOM 730 N N . GLU A 1 91 ? 10.601 2.507 -5.984 1.00 66.69 91 GLU A N 1
ATOM 731 C CA . GLU A 1 91 ? 11.562 2.113 -7.040 1.00 66.69 91 GLU A CA 1
ATOM 732 C C . GLU A 1 91 ? 11.706 3.116 -8.185 1.00 66.69 91 GLU A C 1
ATOM 734 O O . GLU A 1 91 ? 12.533 2.935 -9.080 1.00 66.69 91 GLU A O 1
ATOM 739 N N . ASN A 1 92 ? 10.904 4.176 -8.180 1.00 56.84 92 ASN A N 1
ATOM 740 C CA . ASN A 1 92 ? 11.002 5.225 -9.180 1.00 56.84 92 ASN A CA 1
ATOM 741 C C . ASN A 1 92 ? 11.651 6.426 -8.500 1.00 56.84 92 ASN A C 1
ATOM 743 O O . ASN A 1 92 ? 11.027 6.999 -7.620 1.00 56.84 92 ASN A O 1
ATOM 747 N N . ALA A 1 93 ? 12.826 6.863 -8.967 1.00 49.41 93 ALA A N 1
ATOM 748 C CA . ALA A 1 93 ? 13.588 8.000 -8.414 1.00 49.41 93 ALA A CA 1
ATOM 749 C C . ALA A 1 93 ? 12.807 9.339 -8.322 1.00 49.41 93 ALA A C 1
ATOM 751 O O . ALA A 1 93 ? 13.295 10.328 -7.785 1.00 49.41 93 ALA A O 1
ATOM 752 N N . ALA A 1 94 ? 11.589 9.390 -8.870 1.00 48.22 94 ALA A N 1
ATOM 753 C CA . ALA A 1 94 ? 10.627 10.483 -8.746 1.00 48.22 94 ALA A CA 1
ATOM 754 C C . ALA A 1 94 ? 9.506 10.199 -7.714 1.00 48.22 94 ALA A C 1
ATOM 756 O O . ALA A 1 94 ? 8.447 10.822 -7.761 1.00 48.22 94 ALA A O 1
ATOM 757 N N . SER A 1 95 ? 9.663 9.204 -6.840 1.00 49.78 95 SER A N 1
ATOM 758 C CA . SER A 1 95 ? 8.665 8.746 -5.860 1.00 49.78 95 SER A CA 1
ATOM 759 C C . SER A 1 95 ? 9.281 8.260 -4.535 1.00 49.78 95 SER A C 1
ATOM 761 O O . SER A 1 95 ? 8.547 7.749 -3.690 1.00 49.78 95 SER A O 1
ATOM 763 N N . ASP A 1 96 ? 10.577 8.515 -4.303 1.00 53.59 96 ASP A N 1
ATOM 764 C CA . ASP A 1 96 ? 11.373 8.143 -3.110 1.00 53.59 96 ASP A CA 1
ATOM 765 C C . ASP A 1 96 ? 10.955 8.860 -1.806 1.00 53.59 96 ASP A C 1
ATOM 767 O O . ASP A 1 96 ? 11.731 9.030 -0.873 1.00 53.59 96 ASP A O 1
ATOM 771 N N . TYR A 1 97 ? 9.719 9.324 -1.722 1.00 54.94 97 TYR A N 1
ATOM 772 C CA . TYR A 1 97 ? 9.237 10.191 -0.657 1.00 54.94 97 TYR A CA 1
ATOM 773 C C . TYR A 1 97 ? 8.454 9.440 0.435 1.00 54.94 97 TYR A C 1
ATOM 775 O O . TYR A 1 97 ? 7.704 10.046 1.200 1.00 54.94 97 TYR A O 1
ATOM 783 N N . LEU A 1 98 ? 8.555 8.110 0.441 1.00 47.94 98 LEU A N 1
ATOM 784 C CA . LEU A 1 98 ? 7.867 7.211 1.374 1.00 47.94 98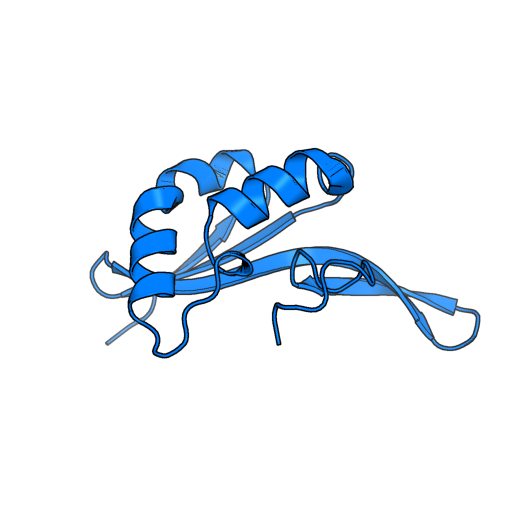 LEU A CA 1
ATOM 785 C C . LEU A 1 98 ? 8.767 6.721 2.521 1.00 47.94 98 LEU A C 1
ATOM 787 O O . LEU A 1 98 ? 8.372 5.808 3.246 1.00 47.94 98 LEU A O 1
ATOM 791 N N . THR A 1 99 ? 9.949 7.317 2.689 1.00 46.81 99 THR A N 1
ATOM 792 C CA . THR A 1 99 ? 10.864 7.074 3.819 1.00 46.81 99 THR A CA 1
ATOM 793 C C . THR A 1 99 ? 10.843 8.210 4.821 1.00 46.81 99 THR A C 1
ATOM 795 O O . THR A 1 99 ? 10.943 9.370 4.358 1.00 46.81 99 THR A O 1
#

pLDDT: mean 87.47, std 12.43, range [46.81, 97.62]

Secondary structure (DSSP, 8-state):
---EEEEESSGGGGGGGHHHHHHHHHTSTT--GGGSHHHHHHHIIIIITTS-EEEEEEEETTEEEEEEEEEEEEEEETTEEEEEEEETTTTSTT-----

Foldseek 3Di:
DDKDKDKDFDLVVCPVCQVLQQVLQVVDPPRDPCSHPVVLVVLCVVPNVPWTWIWMFIDDPNHTNDIFIWTWDWDDPDNDTDIDIDGRQCPDPVRVPPD

Nearest PDB structures (foldseek):
  3i9s-assembly1_B  TM=4.884E-01  e=2.158E-01  Vibrio cholerae
  2r7h-assembly1_B  TM=6.246E-01  e=1.542E+00  Oleidesulfovibrio alaskensis G20
  3t90-assembly1_A-2  TM=3.960E-01  e=3.528E-01  Arabidopsis thaliana
  3wr7-assembly1_A-3  TM=3.969E-01  e=1.364E+00  Escherichia coli LY180
  3eo4-assembly2_C  TM=3.308E-01  e=4.121E+00  Methanocaldococcus jannaschii

Solvent-accessible surface area (backbone atoms only — not comparable to full-atom values): 5921 Å² total; per-residue (Å²): 139,70,75,49,78,48,76,34,66,46,71,76,77,50,55,85,42,43,65,52,45,34,52,50,36,65,71,41,90,83,60,51,73,71,63,28,47,68,42,50,52,53,47,32,72,75,74,33,78,91,43,56,38,41,36,37,36,31,31,42,97,90,38,64,78,44,76,46,56,27,28,56,45,70,48,68,64,84,94,44,79,38,85,39,78,41,56,67,51,63,84,45,94,92,38,66,73,86,115

Mean predicted aligned error: 5.49 Å

Radius of gyration: 14.2 Å; Cα contacts (8 Å, |Δi|>4): 146; chain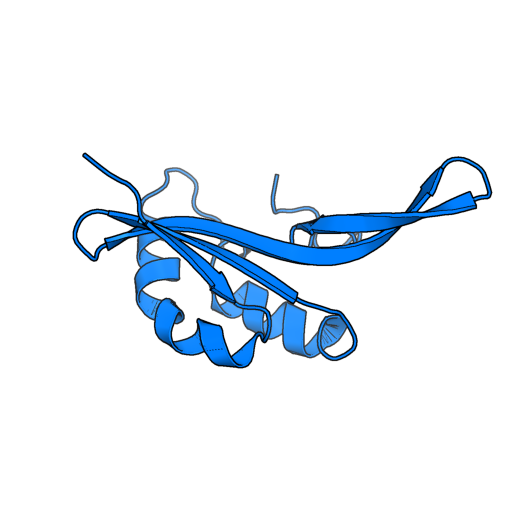s: 1; bounding box: 38×27×37 Å